Protein AF-A0A957WW66-F1 (afdb_monomer)

Structure (mmCIF, N/CA/C/O backbone):
data_AF-A0A957WW66-F1
#
_entry.id   AF-A0A957WW66-F1
#
loop_
_atom_site.group_PDB
_atom_site.id
_atom_site.type_symbol
_atom_site.label_atom_id
_atom_site.label_alt_id
_atom_site.label_comp_id
_atom_site.label_asym_id
_atom_site.label_entity_id
_atom_site.label_seq_id
_atom_site.pdbx_PDB_ins_code
_atom_site.Cartn_x
_atom_site.Cartn_y
_atom_site.Cartn_z
_atom_site.occupancy
_atom_site.B_iso_or_equiv
_atom_site.auth_seq_id
_atom_site.auth_comp_id
_atom_site.auth_asym_id
_atom_site.auth_atom_id
_atom_site.pdbx_PDB_model_num
ATOM 1 N N . MET A 1 1 ? 18.685 6.733 15.524 1.00 39.75 1 MET A N 1
ATOM 2 C CA . MET A 1 1 ? 17.711 5.691 15.141 1.00 39.75 1 MET A CA 1
ATOM 3 C C . MET A 1 1 ? 16.674 6.382 14.293 1.00 39.75 1 MET A C 1
ATOM 5 O O . MET A 1 1 ? 16.037 7.293 14.805 1.00 39.75 1 MET A O 1
ATOM 9 N N . THR A 1 2 ? 16.596 6.063 13.007 1.00 45.41 2 THR A N 1
ATOM 10 C CA . THR A 1 2 ? 15.559 6.612 12.133 1.00 45.41 2 THR A CA 1
ATOM 11 C C . THR A 1 2 ? 14.197 6.040 12.548 1.00 45.41 2 THR A C 1
ATOM 13 O O . THR A 1 2 ? 14.100 4.923 13.061 1.00 45.41 2 THR A O 1
ATOM 16 N N . ASP A 1 3 ? 13.146 6.845 12.403 1.00 55.03 3 ASP A N 1
ATOM 17 C CA . ASP A 1 3 ? 11.750 6.541 12.763 1.00 55.03 3 ASP A CA 1
ATOM 18 C C . ASP A 1 3 ? 11.080 5.494 11.839 1.00 5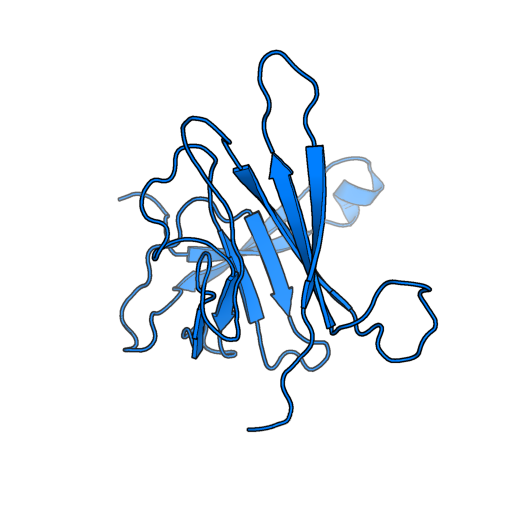5.03 3 ASP A C 1
ATOM 20 O O . ASP A 1 3 ? 9.858 5.338 11.835 1.00 55.03 3 ASP A O 1
ATOM 24 N N . GLU A 1 4 ? 11.871 4.779 11.041 1.00 63.22 4 GLU A N 1
ATOM 25 C CA . GLU A 1 4 ? 11.427 3.845 10.006 1.00 63.22 4 GLU A CA 1
ATOM 26 C C . GLU A 1 4 ? 10.723 2.619 10.616 1.00 63.22 4 GLU A C 1
ATOM 28 O O . GLU A 1 4 ? 11.082 2.150 11.694 1.00 63.22 4 GLU A O 1
ATOM 3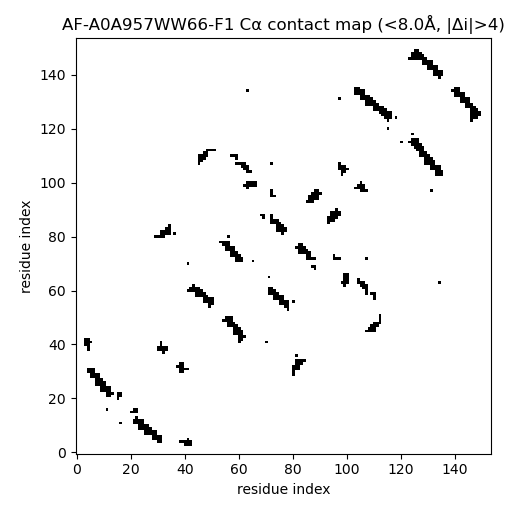3 N N . GLY A 1 5 ? 9.664 2.107 9.980 1.00 66.25 5 GLY A N 1
ATOM 34 C CA . GLY A 1 5 ? 8.907 0.947 10.492 1.00 66.25 5 GLY A CA 1
ATOM 35 C C . GLY A 1 5 ? 7.819 1.261 11.534 1.00 66.25 5 GLY A C 1
ATOM 36 O O . GLY A 1 5 ? 7.315 0.354 12.20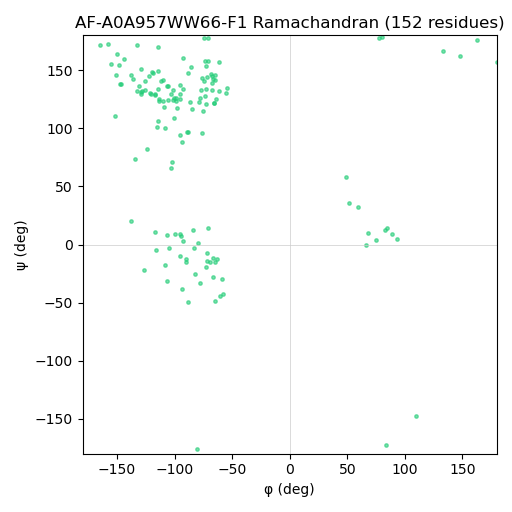7 1.00 66.25 5 GLY A O 1
ATOM 37 N N . ARG A 1 6 ? 7.429 2.535 11.686 1.00 84.62 6 ARG A N 1
ATOM 38 C CA . ARG A 1 6 ? 6.243 2.934 12.462 1.00 84.62 6 ARG A CA 1
ATOM 39 C C . ARG A 1 6 ? 5.154 3.527 11.577 1.00 84.62 6 ARG A C 1
ATOM 41 O O . ARG A 1 6 ? 5.361 4.563 10.953 1.00 84.62 6 ARG A O 1
ATOM 48 N N . LEU A 1 7 ? 3.959 2.942 11.624 1.00 87.88 7 LEU A N 1
ATOM 49 C CA . LEU A 1 7 ? 2.758 3.568 11.078 1.00 87.88 7 LEU A CA 1
ATOM 50 C C . LEU A 1 7 ? 2.255 4.618 12.070 1.00 87.88 7 LEU A C 1
ATOM 52 O O . LEU A 1 7 ? 1.972 4.301 13.226 1.00 87.88 7 LEU A O 1
ATOM 56 N N . ARG A 1 8 ? 2.139 5.870 11.634 1.00 90.44 8 ARG A N 1
ATOM 57 C CA . ARG A 1 8 ? 1.650 6.974 12.467 1.00 90.44 8 ARG A CA 1
ATOM 58 C C . ARG A 1 8 ? 0.199 7.273 12.130 1.00 90.44 8 ARG A C 1
ATOM 60 O O . ARG A 1 8 ? -0.128 7.556 10.983 1.00 90.44 8 ARG A O 1
ATOM 67 N N . ALA A 1 9 ? -0.659 7.228 13.141 1.00 90.50 9 ALA A N 1
ATOM 68 C CA . ALA A 1 9 ? -2.054 7.608 13.005 1.00 90.50 9 ALA A CA 1
ATOM 69 C C . ALA A 1 9 ? -2.220 9.062 13.438 1.00 90.50 9 ALA A C 1
ATOM 71 O O . ALA A 1 9 ? -1.852 9.436 14.556 1.00 90.50 9 ALA A O 1
ATOM 72 N N . TYR A 1 10 ? -2.795 9.870 12.557 1.00 93.19 10 TYR A N 1
ATOM 73 C CA . TYR A 1 10 ? -3.050 11.282 12.793 1.00 93.19 10 TYR A CA 1
ATOM 74 C C . TYR A 1 10 ? -4.549 11.554 12.836 1.00 93.19 10 TYR A C 1
ATOM 76 O O . TYR A 1 10 ? -5.335 10.891 12.162 1.00 93.19 10 TYR A O 1
ATOM 84 N N . ARG A 1 11 ? -4.945 12.559 13.614 1.00 96.12 11 ARG A N 1
ATOM 85 C CA . ARG A 1 11 ? -6.298 13.111 13.603 1.00 96.12 11 ARG A CA 1
ATOM 86 C C . ARG A 1 11 ? -6.265 14.461 12.888 1.00 96.12 11 ARG A C 1
ATOM 88 O O . ARG A 1 11 ? -5.486 15.318 13.322 1.00 96.12 11 ARG A O 1
ATOM 95 N N . PRO A 1 12 ? -7.076 14.661 11.836 1.00 96.31 12 PRO A N 1
ATOM 96 C CA . PRO A 1 12 ? -7.203 15.963 11.198 1.00 96.31 12 PRO A CA 1
ATOM 97 C C . PRO A 1 12 ? -7.833 16.975 12.160 1.00 96.31 12 PRO A C 1
ATOM 99 O O . PRO A 1 12 ? -8.752 16.651 12.916 1.00 96.31 12 PRO A O 1
ATOM 102 N N . ASP A 1 13 ? -7.337 18.205 12.116 1.00 96.81 13 ASP A N 1
ATOM 103 C CA . ASP A 1 13 ? -7.956 19.360 12.753 1.00 96.81 13 ASP A CA 1
ATOM 104 C C . ASP A 1 13 ? -8.949 19.984 11.770 1.00 96.81 13 ASP A C 1
ATOM 106 O O . ASP A 1 13 ? -8.581 20.741 10.870 1.00 96.81 13 ASP A O 1
ATOM 110 N N . PHE A 1 14 ? -10.223 19.627 11.926 1.00 95.88 14 PHE A N 1
ATOM 111 C CA . PHE A 1 14 ? -11.273 20.111 11.035 1.00 95.88 14 PHE A CA 1
ATOM 112 C C . PHE A 1 14 ? -11.509 21.618 11.156 1.00 95.88 14 PHE A C 1
ATOM 114 O O . PHE A 1 14 ? -11.895 22.231 10.168 1.00 95.88 14 PHE A O 1
ATOM 121 N N . ILE A 1 15 ? -11.250 22.235 12.316 1.00 96.88 15 ILE A N 1
ATOM 122 C CA . ILE A 1 15 ? -11.416 23.688 12.472 1.00 96.88 15 ILE A CA 1
ATOM 123 C C . ILE A 1 15 ? -10.410 24.403 11.571 1.00 96.88 15 ILE A C 1
ATOM 125 O O . ILE A 1 15 ? -10.804 25.262 10.785 1.00 96.88 15 ILE A O 1
ATOM 129 N N . LYS A 1 16 ? -9.140 23.989 11.626 1.00 96.25 16 LYS A N 1
ATOM 130 C CA . LYS A 1 16 ? -8.096 24.503 10.731 1.00 96.25 16 LYS A CA 1
ATOM 131 C C . LYS A 1 16 ? -8.404 24.222 9.267 1.00 96.25 16 LYS A C 1
ATOM 133 O O . LYS A 1 16 ? -8.310 25.130 8.444 1.00 96.25 16 LYS A O 1
ATOM 138 N N . LEU A 1 17 ? -8.857 23.006 8.951 1.00 94.81 17 LEU A N 1
ATOM 139 C CA . LEU A 1 17 ? -9.198 22.632 7.577 1.00 94.81 17 LEU A CA 1
ATOM 140 C C . LEU A 1 17 ? -10.275 23.554 6.989 1.00 94.81 17 LEU A C 1
ATOM 142 O O . LEU A 1 17 ? -10.138 24.020 5.860 1.00 94.81 17 LEU A O 1
ATOM 146 N N . PHE A 1 18 ? -11.308 23.888 7.768 1.00 95.81 18 PHE A N 1
ATOM 147 C CA . PHE A 1 18 ? -12.354 24.826 7.344 1.00 95.81 18 PHE A CA 1
ATOM 148 C C . PHE A 1 18 ? -11.878 26.280 7.230 1.00 95.81 18 PHE A C 1
ATOM 150 O O . PHE A 1 18 ? -12.547 27.090 6.594 1.00 95.81 18 PHE A O 1
ATOM 157 N N . GLN A 1 19 ? -10.722 26.610 7.802 1.00 97.25 19 GLN A N 1
ATOM 158 C CA . GLN A 1 19 ? -10.055 27.906 7.657 1.00 97.25 19 GLN A CA 1
ATOM 159 C C . GLN A 1 19 ? -9.037 27.921 6.504 1.00 97.25 19 GLN A C 1
ATOM 161 O O . GLN A 1 19 ? -8.385 28.937 6.281 1.00 97.25 19 GLN A O 1
ATOM 166 N N . GLY A 1 20 ? -8.914 26.821 5.751 1.00 96.38 20 GLY A N 1
ATOM 167 C CA . GLY A 1 20 ? -7.942 26.684 4.665 1.00 96.38 20 GLY A CA 1
ATOM 168 C C . GLY A 1 20 ? -6.543 26.278 5.134 1.00 96.38 20 GLY A C 1
ATOM 169 O O . GLY A 1 20 ? -5.595 26.346 4.355 1.00 96.38 20 GLY A O 1
ATOM 170 N N . GLU A 1 21 ? -6.398 25.842 6.385 1.00 96.81 21 GLU A N 1
ATOM 171 C CA . GLU A 1 21 ? -5.138 25.370 6.951 1.00 96.81 21 GLU A CA 1
ATOM 172 C C . GLU A 1 21 ? -5.127 23.846 7.097 1.00 96.81 21 GLU A C 1
ATOM 174 O O . GLU A 1 21 ? -6.069 23.231 7.594 1.00 96.81 21 GLU A O 1
ATOM 179 N N . VAL A 1 22 ? -4.017 23.208 6.734 1.00 94.00 22 VAL A N 1
ATOM 180 C CA . VAL A 1 22 ? -3.829 21.776 6.986 1.00 94.00 22 VAL A CA 1
ATOM 181 C C . VAL A 1 22 ? -3.294 21.584 8.403 1.00 94.00 22 VAL A C 1
ATOM 183 O O . VAL A 1 22 ? -2.190 22.016 8.731 1.00 94.00 22 VAL A O 1
ATOM 186 N N . GLY A 1 23 ? -4.075 20.917 9.252 1.00 95.00 23 GLY A N 1
ATOM 187 C CA . GLY A 1 23 ? -3.700 20.608 10.628 1.00 95.00 23 GLY A CA 1
ATOM 188 C C . GLY A 1 23 ? -3.876 19.131 10.945 1.00 95.00 23 GLY A 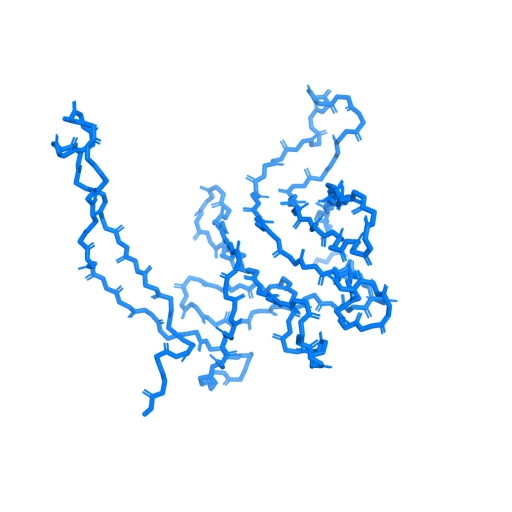C 1
ATOM 189 O O . GLY A 1 23 ? -4.930 18.555 10.687 1.00 95.00 23 GLY A O 1
ATOM 190 N N . PHE A 1 24 ? -2.857 18.527 11.554 1.00 95.75 24 PHE A N 1
ATOM 191 C CA . PHE A 1 24 ? -2.903 17.154 12.045 1.00 95.75 24 PHE A CA 1
ATOM 192 C C . PHE A 1 24 ? -2.272 17.065 13.430 1.00 95.75 24 PHE A C 1
ATOM 194 O O . PHE A 1 24 ? -1.252 17.694 13.706 1.00 95.75 24 PHE A O 1
ATOM 201 N N . SER A 1 25 ? -2.855 16.236 14.289 1.00 95.56 25 SER A N 1
ATOM 202 C CA . SER A 1 25 ? -2.264 15.854 15.573 1.00 95.56 25 SER A CA 1
ATOM 203 C C . SER A 1 25 ? -1.929 14.368 15.557 1.00 95.56 25 SER A C 1
ATOM 205 O O . SER A 1 25 ? -2.739 13.552 15.116 1.00 95.56 25 SER A O 1
ATOM 207 N N . LEU A 1 26 ? -0.724 14.005 16.005 1.00 94.38 26 LEU A N 1
ATOM 208 C CA . LEU A 1 26 ? -0.353 12.601 16.167 1.00 94.38 26 LEU A CA 1
ATOM 209 C C . LEU A 1 26 ? -1.230 11.991 17.266 1.00 94.38 26 LEU A C 1
ATOM 211 O O . LEU A 1 26 ? -1.220 12.460 18.401 1.00 94.38 26 LEU A O 1
ATOM 215 N N . VAL A 1 27 ? -1.975 10.943 16.927 1.00 96.19 27 VAL A N 1
ATOM 216 C CA . VAL A 1 27 ? -2.806 10.194 17.877 1.00 96.19 27 VAL A CA 1
ATOM 217 C C . VAL A 1 27 ? -1.985 9.083 18.510 1.00 96.19 27 VAL A C 1
ATOM 219 O O . VAL A 1 27 ? -1.986 8.920 19.726 1.00 96.19 27 VAL A O 1
ATOM 222 N N . THR A 1 28 ? -1.304 8.295 17.678 1.00 94.56 28 THR A N 1
ATOM 223 C CA . THR A 1 28 ? -0.526 7.135 18.118 1.00 94.56 28 THR A CA 1
ATOM 224 C C . THR A 1 28 ? 0.430 6.663 17.019 1.00 94.56 28 THR A C 1
ATOM 226 O O . THR A 1 28 ? 0.377 7.129 15.878 1.00 94.56 28 THR A O 1
ATOM 229 N N . SER A 1 29 ? 1.306 5.721 17.363 1.00 92.75 29 SER A N 1
ATOM 230 C CA . SER A 1 29 ? 2.179 5.022 16.423 1.00 92.75 29 SER A CA 1
ATOM 231 C C . SER A 1 29 ? 2.116 3.515 16.644 1.00 92.75 29 SER A C 1
ATOM 233 O O . SER A 1 29 ? 2.222 3.060 17.785 1.00 92.75 29 SER A O 1
ATOM 235 N N . TYR A 1 30 ? 2.042 2.752 15.561 1.00 92.44 30 TYR A N 1
ATOM 236 C CA . TYR A 1 30 ? 2.055 1.294 15.561 1.00 92.44 30 TYR A CA 1
ATOM 237 C C . TYR A 1 30 ?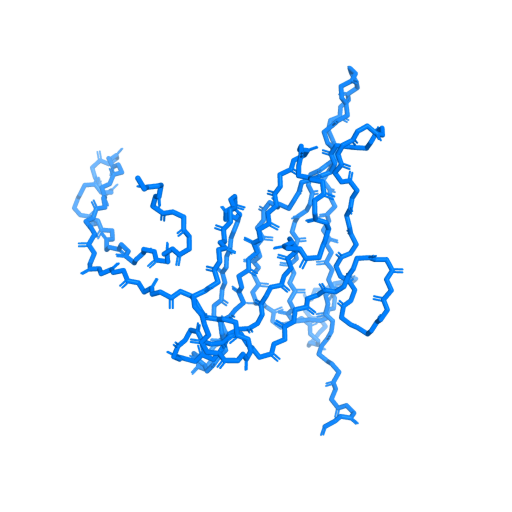 3.367 0.780 14.979 1.00 92.44 30 TYR A C 1
ATOM 239 O O . TYR A 1 30 ? 3.896 1.353 14.030 1.00 92.44 30 TYR A O 1
ATOM 247 N N . VAL A 1 31 ? 3.900 -0.297 15.552 1.00 93.88 31 VAL A N 1
ATOM 248 C CA . VAL A 1 31 ? 5.064 -0.996 14.993 1.00 93.88 31 VAL A CA 1
ATOM 249 C C . VAL A 1 31 ? 4.557 -2.016 13.986 1.00 93.88 31 VAL A C 1
ATOM 251 O O . VAL A 1 31 ? 3.769 -2.887 14.361 1.00 93.88 31 VAL A O 1
ATOM 254 N N . LEU A 1 32 ? 5.023 -1.918 12.742 1.00 94.31 32 LEU A N 1
ATOM 255 C CA . LEU A 1 32 ? 4.760 -2.941 11.735 1.00 94.31 32 LEU A CA 1
ATOM 256 C C . LEU A 1 32 ? 5.616 -4.171 12.033 1.00 94.31 32 LEU A C 1
ATOM 258 O O . LEU A 1 32 ? 6.774 -4.050 12.445 1.00 94.31 32 LEU A O 1
ATOM 262 N N . LYS A 1 33 ? 5.040 -5.359 11.850 1.00 95.38 33 LYS A N 1
ATOM 263 C CA . LYS A 1 33 ? 5.719 -6.627 12.119 1.00 95.38 33 LYS A CA 1
ATOM 264 C C . LYS A 1 33 ? 5.758 -7.513 10.886 1.00 95.38 33 LYS A C 1
ATOM 266 O O . LYS A 1 33 ? 4.802 -7.548 10.116 1.00 95.38 33 LYS A O 1
ATOM 271 N N . ASP A 1 34 ? 6.839 -8.266 10.731 1.00 94.44 34 ASP A N 1
ATOM 272 C CA . ASP A 1 34 ? 6.953 -9.299 9.707 1.00 94.44 34 ASP A CA 1
ATOM 273 C C . ASP A 1 34 ? 6.050 -10.509 10.030 1.00 94.44 34 ASP A C 1
ATOM 275 O O . ASP A 1 34 ? 5.399 -10.582 11.080 1.00 94.44 34 ASP A O 1
ATOM 279 N N . ILE A 1 35 ? 6.039 -11.505 9.141 1.00 94.62 35 ILE A N 1
ATOM 280 C CA . ILE A 1 35 ? 5.237 -12.725 9.321 1.00 94.62 35 ILE A CA 1
ATOM 281 C C . ILE A 1 35 ? 5.677 -13.570 10.523 1.00 94.62 35 ILE A C 1
ATOM 283 O O . ILE A 1 35 ? 4.932 -14.447 10.953 1.00 94.62 35 ILE A O 1
ATOM 287 N N . ARG A 1 36 ? 6.863 -13.326 11.094 1.00 95.75 36 ARG A N 1
ATOM 288 C CA . ARG A 1 36 ? 7.393 -13.995 12.294 1.00 95.75 36 ARG A CA 1
ATOM 289 C C . ARG A 1 36 ? 7.114 -13.195 13.572 1.00 95.75 36 ARG A C 1
ATOM 291 O O . ARG A 1 36 ? 7.232 -13.747 14.661 1.00 95.75 36 ARG A O 1
ATOM 298 N N . GLY A 1 37 ? 6.647 -11.953 13.451 1.00 95.00 37 GLY A N 1
ATOM 299 C CA . GLY A 1 37 ? 6.356 -11.046 14.558 1.00 95.00 37 GLY A CA 1
ATOM 300 C C . GLY A 1 37 ? 7.515 -10.120 14.938 1.00 95.00 37 GLY A C 1
ATOM 301 O O . GLY A 1 37 ? 7.375 -9.371 15.906 1.00 95.00 37 GLY A O 1
ATOM 302 N N . ASN A 1 38 ? 8.629 -10.143 14.202 1.00 94.88 38 ASN A N 1
ATOM 303 C CA . ASN A 1 38 ? 9.724 -9.193 14.399 1.00 94.88 38 ASN A CA 1
ATOM 304 C C . ASN A 1 38 ? 9.321 -7.824 13.858 1.00 94.88 38 ASN A C 1
ATOM 306 O O . ASN A 1 38 ? 8.464 -7.742 12.983 1.00 94.88 38 ASN A O 1
ATOM 310 N N . ARG A 1 39 ? 9.963 -6.752 14.331 1.00 93.12 39 ARG A N 1
ATOM 311 C CA . ARG A 1 39 ? 9.809 -5.428 13.715 1.00 93.12 39 ARG A CA 1
ATOM 312 C C . ARG A 1 39 ? 10.163 -5.518 12.229 1.00 93.12 39 ARG A C 1
ATOM 314 O O . ARG A 1 39 ? 11.211 -6.053 11.883 1.00 93.12 39 ARG A O 1
ATOM 321 N N . LEU A 1 40 ? 9.281 -4.983 11.397 1.00 92.19 40 LEU A N 1
ATOM 322 C CA . LEU A 1 40 ? 9.495 -4.814 9.970 1.00 92.19 40 LEU A CA 1
ATOM 323 C C . LEU A 1 40 ? 9.935 -3.373 9.718 1.00 92.19 40 LEU A C 1
ATOM 325 O O . LEU A 1 40 ? 9.223 -2.434 10.085 1.00 92.19 40 LEU A O 1
ATOM 329 N N . ASP A 1 41 ? 11.091 -3.208 9.088 1.00 90.19 41 ASP A N 1
ATOM 330 C CA . ASP A 1 41 ? 11.476 -1.915 8.540 1.00 90.19 41 ASP A CA 1
ATOM 331 C C . ASP A 1 41 ? 10.634 -1.640 7.293 1.00 90.19 41 ASP A C 1
ATOM 333 O O . ASP A 1 41 ? 10.408 -2.519 6.462 1.00 90.19 41 ASP A O 1
ATOM 337 N N . PHE A 1 42 ? 10.102 -0.424 7.215 1.00 90.75 42 PHE A N 1
ATOM 338 C CA . PHE A 1 42 ? 9.134 -0.027 6.195 1.00 90.75 42 PHE A CA 1
ATOM 339 C C . PHE A 1 42 ? 9.536 1.339 5.629 1.00 90.75 42 PHE A C 1
ATOM 341 O O . PHE A 1 42 ? 8.967 2.364 6.027 1.00 90.75 42 PHE A O 1
ATOM 348 N N . PRO A 1 43 ? 10.601 1.380 4.811 1.00 89.31 43 PRO A N 1
ATOM 349 C CA . PRO A 1 43 ? 11.107 2.617 4.227 1.00 89.31 43 PRO A CA 1
ATOM 350 C C . PRO A 1 43 ? 10.155 3.112 3.141 1.00 89.31 43 PRO A C 1
ATOM 352 O O . PRO A 1 43 ? 9.462 2.301 2.541 1.00 89.31 43 PRO A O 1
ATOM 355 N N . HIS A 1 44 ? 10.134 4.422 2.890 1.00 91.19 44 HIS A N 1
ATOM 356 C CA . HIS A 1 44 ? 9.369 5.054 1.803 1.00 91.19 44 HIS A CA 1
ATOM 357 C C . HIS A 1 44 ? 7.889 4.613 1.721 1.00 91.19 44 HIS A C 1
ATOM 359 O O . HIS A 1 44 ? 7.470 4.062 0.705 1.00 91.19 44 HIS A O 1
ATOM 365 N N . PRO A 1 45 ? 7.078 4.796 2.783 1.00 92.50 45 PRO A N 1
ATOM 366 C CA . PRO A 1 45 ? 5.645 4.516 2.721 1.00 92.50 45 PRO A CA 1
ATOM 367 C C . PRO A 1 45 ? 4.951 5.455 1.726 1.00 92.50 45 PRO A C 1
ATOM 369 O O . PRO A 1 45 ? 5.035 6.671 1.877 1.00 92.50 45 PRO A O 1
ATOM 372 N N . GLN A 1 46 ? 4.229 4.881 0.763 1.00 92.44 46 GLN A N 1
ATOM 373 C CA . GLN A 1 46 ? 3.583 5.606 -0.346 1.00 92.44 46 GLN A CA 1
ATOM 374 C C . GLN A 1 46 ? 2.055 5.513 -0.317 1.00 92.44 46 GLN A C 1
ATOM 376 O O . GLN A 1 46 ? 1.352 6.142 -1.099 1.00 92.44 46 GLN A O 1
ATOM 381 N N . GLY A 1 47 ? 1.499 4.734 0.609 1.00 91.69 47 GLY A N 1
ATOM 382 C CA . GLY A 1 47 ? 0.059 4.678 0.803 1.00 91.69 47 GLY A CA 1
ATOM 383 C C . GLY A 1 47 ? -0.390 3.465 1.591 1.00 91.69 47 GLY A C 1
ATOM 384 O O . GLY A 1 47 ? 0.394 2.589 1.955 1.00 91.69 47 GLY A O 1
ATOM 385 N N . GLY A 1 48 ? -1.686 3.415 1.855 1.00 93.75 48 GLY A N 1
ATOM 386 C CA . GLY A 1 48 ? -2.318 2.274 2.486 1.00 93.75 48 GLY A CA 1
ATOM 387 C C . GLY A 1 48 ? -3.808 2.494 2.672 1.00 93.75 48 GLY A C 1
ATOM 388 O O . GLY A 1 48 ? -4.288 3.625 2.723 1.00 93.75 48 GLY A O 1
ATOM 389 N N . CYS A 1 49 ? -4.541 1.398 2.780 1.00 95.81 49 CYS A N 1
ATOM 390 C CA . CYS A 1 49 ? -5.986 1.401 2.924 1.00 95.81 49 CYS A CA 1
ATOM 391 C C . CYS A 1 49 ? -6.441 0.173 3.711 1.00 95.81 49 CYS A C 1
ATOM 393 O O . CYS A 1 49 ? -5.868 -0.911 3.591 1.00 95.81 49 CYS A O 1
ATOM 395 N N . PHE A 1 50 ? -7.499 0.338 4.496 1.00 95.88 50 PHE A N 1
ATOM 396 C CA . PHE A 1 50 ? -8.193 -0.791 5.105 1.00 95.88 50 PHE A CA 1
ATOM 397 C C . PHE A 1 50 ? -9.242 -1.351 4.144 1.00 95.88 50 PHE A C 1
ATOM 399 O O . PHE A 1 50 ? -9.804 -0.615 3.330 1.00 95.88 50 PHE A O 1
ATOM 406 N N . THR A 1 51 ? -9.547 -2.640 4.274 1.00 95.62 51 THR A N 1
ATOM 407 C CA . THR A 1 51 ? -10.798 -3.197 3.749 1.00 95.62 51 THR A CA 1
ATOM 408 C C . THR A 1 51 ? -12.008 -2.528 4.416 1.00 95.62 51 THR A C 1
ATOM 410 O O . THR A 1 51 ? -11.883 -2.013 5.531 1.00 95.62 51 THR A O 1
ATOM 413 N N . PRO A 1 52 ? -13.202 -2.535 3.790 1.00 94.94 52 PRO A N 1
ATOM 414 C CA . PRO A 1 52 ? -14.390 -1.878 4.346 1.00 94.94 52 PRO A CA 1
ATOM 415 C C . PRO A 1 52 ? -14.808 -2.385 5.734 1.00 94.94 52 PRO A C 1
ATOM 417 O O . PRO A 1 52 ? -15.366 -1.629 6.523 1.00 94.94 52 PRO A O 1
ATOM 420 N N . ASP A 1 53 ? -14.525 -3.651 6.043 1.00 95.25 53 ASP A N 1
ATOM 421 C CA . ASP A 1 53 ? -14.775 -4.280 7.347 1.00 95.25 53 ASP A CA 1
ATOM 422 C C . ASP A 1 53 ? -13.664 -4.021 8.389 1.00 95.25 53 ASP A C 1
ATOM 424 O O . ASP A 1 53 ? -13.760 -4.465 9.537 1.00 95.25 53 ASP A O 1
ATOM 428 N N . GLY A 1 54 ? -12.597 -3.321 7.991 1.00 95.44 54 GLY A N 1
ATOM 429 C CA . GLY A 1 54 ? -11.453 -2.981 8.829 1.00 95.44 54 GLY A CA 1
ATOM 430 C C . GLY A 1 54 ? -10.580 -4.165 9.248 1.00 95.44 54 GLY A C 1
ATOM 431 O O . GLY A 1 54 ? -9.722 -3.981 10.108 1.00 95.44 54 GLY A O 1
ATOM 432 N N . GLN A 1 55 ? -10.781 -5.365 8.692 1.00 95.75 55 GLN A N 1
ATOM 433 C CA . GLN A 1 55 ? -10.062 -6.571 9.127 1.00 95.75 55 GLN A CA 1
ATOM 434 C C . GLN A 1 55 ? -8.669 -6.706 8.509 1.00 95.75 55 GLN A C 1
ATOM 436 O O . GLN A 1 55 ? -7.794 -7.349 9.092 1.00 95.75 55 GLN A O 1
ATOM 441 N N . VAL A 1 56 ? -8.454 -6.100 7.342 1.00 95.94 56 VAL A N 1
ATOM 442 C CA . VAL A 1 56 ? -7.189 -6.167 6.614 1.00 95.94 56 VAL A CA 1
ATOM 443 C C . VAL A 1 56 ? -6.701 -4.760 6.314 1.00 95.94 56 VAL A C 1
ATOM 445 O O . VAL A 1 56 ? -7.455 -3.916 5.831 1.00 95.94 56 VAL A O 1
ATOM 448 N N . PHE A 1 57 ? -5.421 -4.518 6.579 1.00 96.19 57 PHE A N 1
ATOM 449 C CA . PHE A 1 57 ? -4.735 -3.293 6.199 1.00 96.19 57 PHE A CA 1
ATOM 450 C C . PHE A 1 57 ? -3.744 -3.589 5.080 1.00 96.19 57 PHE A C 1
ATOM 452 O O . PHE A 1 57 ? -2.800 -4.354 5.267 1.00 96.19 57 PHE A O 1
ATOM 459 N N . PHE A 1 58 ? -3.936 -2.969 3.923 1.00 96.88 58 PHE A N 1
ATOM 460 C CA . PHE A 1 58 ? -2.932 -2.961 2.874 1.00 96.88 58 PHE A CA 1
ATOM 461 C C . PHE A 1 58 ? -2.059 -1.719 3.023 1.00 96.88 58 PHE A C 1
ATOM 463 O O . PHE A 1 58 ? -2.583 -0.617 3.176 1.00 96.88 58 PHE A O 1
ATOM 470 N N . ALA A 1 59 ? -0.744 -1.877 2.938 1.00 95.56 59 ALA A N 1
ATOM 471 C CA . ALA A 1 59 ? 0.194 -0.762 2.888 1.00 95.56 59 ALA A CA 1
ATOM 472 C C . ALA A 1 59 ? 1.148 -0.934 1.715 1.00 95.56 59 ALA A C 1
ATOM 474 O O . ALA A 1 59 ? 1.459 -2.054 1.319 1.00 95.56 59 ALA A O 1
ATOM 475 N N . MET A 1 60 ? 1.632 0.177 1.185 1.00 95.06 60 MET A N 1
ATOM 476 C CA . MET A 1 60 ? 2.533 0.207 0.048 1.00 95.06 60 MET A CA 1
ATOM 477 C C . MET A 1 60 ? 3.783 0.995 0.387 1.00 95.06 60 MET A C 1
ATOM 479 O O . MET A 1 60 ? 3.709 2.043 1.038 1.00 95.06 60 MET A O 1
ATOM 483 N N . ASN A 1 61 ? 4.918 0.504 -0.091 1.00 94.31 61 ASN A N 1
ATOM 484 C CA . ASN A 1 61 ? 6.171 1.224 -0.014 1.00 94.31 61 ASN A CA 1
ATOM 485 C C . ASN A 1 61 ? 7.069 1.019 -1.232 1.00 94.31 61 ASN A C 1
ATOM 487 O O . ASN A 1 61 ? 6.939 0.030 -1.953 1.00 94.31 61 ASN A O 1
ATOM 491 N N . GLY A 1 62 ? 7.996 1.953 -1.413 1.00 92.62 62 GLY A N 1
ATOM 492 C CA . GLY A 1 62 ? 9.032 1.920 -2.436 1.00 92.62 62 GLY A CA 1
ATOM 493 C C . GLY A 1 62 ? 9.399 3.319 -2.927 1.00 92.62 62 GLY A C 1
ATOM 494 O O . GLY A 1 62 ? 8.659 4.284 -2.729 1.00 92.62 62 GLY A O 1
ATOM 495 N N . TYR A 1 63 ? 10.557 3.410 -3.568 1.00 92.25 63 TYR A N 1
ATOM 496 C CA . TYR A 1 63 ? 11.130 4.632 -4.125 1.00 92.25 63 TYR A CA 1
ATOM 497 C C . TYR A 1 63 ? 11.962 4.297 -5.369 1.00 92.25 63 TYR A C 1
ATOM 499 O O . TYR A 1 63 ? 12.519 3.201 -5.460 1.00 92.25 63 TYR A O 1
ATOM 507 N N . TYR A 1 64 ? 12.134 5.237 -6.299 1.00 89.12 64 TYR A N 1
ATOM 508 C CA . TYR A 1 64 ? 12.811 5.014 -7.584 1.00 89.12 64 TYR A CA 1
ATOM 509 C C . TYR A 1 64 ? 14.288 4.642 -7.433 1.00 89.12 64 TYR A C 1
ATOM 511 O O . TYR A 1 64 ? 14.932 4.243 -8.400 1.00 89.12 64 TYR A O 1
ATOM 519 N N . LYS A 1 65 ? 14.862 4.802 -6.236 1.00 88.81 65 LYS A N 1
ATOM 520 C CA . LYS A 1 65 ? 16.240 4.409 -5.901 1.00 88.81 65 LYS A CA 1
ATOM 521 C C . LYS A 1 65 ? 16.331 3.151 -5.045 1.00 88.81 65 LYS A C 1
ATOM 523 O O . LYS A 1 65 ? 17.449 2.725 -4.749 1.00 88.81 65 LYS A O 1
ATOM 528 N N . ASP A 1 66 ? 15.208 2.570 -4.634 1.00 85.00 66 ASP A N 1
ATOM 529 C CA . ASP A 1 66 ? 15.229 1.352 -3.835 1.00 85.00 66 ASP A CA 1
ATOM 530 C C . ASP A 1 66 ? 15.764 0.192 -4.676 1.00 85.00 66 ASP A C 1
ATOM 532 O O . ASP A 1 66 ? 15.395 -0.001 -5.829 1.00 85.00 66 ASP A O 1
ATOM 536 N N . THR A 1 67 ? 16.691 -0.574 -4.109 1.00 78.00 67 THR A N 1
ATOM 537 C CA . THR A 1 67 ? 17.334 -1.701 -4.809 1.00 78.00 67 THR A CA 1
ATOM 538 C C . THR A 1 67 ? 16.878 -3.054 -4.278 1.00 78.00 67 THR A C 1
ATOM 540 O O . THR A 1 67 ? 17.014 -4.059 -4.974 1.00 78.00 67 THR A O 1
ATOM 543 N N . ASP A 1 68 ? 16.286 -3.081 -3.082 1.00 82.81 68 ASP A N 1
ATOM 544 C CA . ASP A 1 68 ? 15.686 -4.275 -2.498 1.00 82.81 68 ASP A CA 1
ATOM 545 C C . ASP A 1 68 ? 14.215 -4.385 -2.918 1.00 82.81 68 ASP A C 1
ATOM 547 O O . ASP A 1 68 ? 13.312 -3.767 -2.346 1.00 82.81 68 ASP A O 1
ATOM 551 N N . ARG A 1 69 ? 13.992 -5.189 -3.958 1.00 71.38 69 ARG A N 1
ATOM 552 C CA . ARG A 1 69 ? 12.662 -5.450 -4.517 1.00 71.38 69 ARG A CA 1
ATOM 553 C C . ARG A 1 69 ? 11.804 -6.344 -3.619 1.00 71.38 69 ARG A C 1
ATOM 555 O O . ARG A 1 69 ? 10.587 -6.298 -3.754 1.00 71.38 69 ARG A O 1
ATOM 562 N N . ASP A 1 70 ? 12.411 -7.092 -2.698 1.00 75.81 70 ASP A N 1
ATOM 563 C CA . ASP A 1 70 ? 11.710 -7.978 -1.761 1.00 75.81 70 ASP A CA 1
ATOM 564 C C . ASP A 1 70 ? 11.335 -7.254 -0.451 1.00 75.81 70 ASP A C 1
ATOM 566 O O . ASP A 1 70 ? 10.523 -7.747 0.336 1.00 75.81 70 ASP A O 1
ATOM 570 N N . ALA A 1 71 ? 11.879 -6.058 -0.207 1.00 85.38 71 ALA A N 1
ATOM 571 C CA . ALA A 1 71 ? 11.476 -5.184 0.899 1.00 85.38 71 ALA A CA 1
ATOM 572 C C . ALA A 1 71 ? 10.339 -4.206 0.536 1.00 85.38 71 ALA A C 1
ATOM 574 O O . ALA A 1 71 ? 9.711 -3.626 1.430 1.00 85.38 71 ALA A O 1
ATOM 575 N N . CYS A 1 72 ? 10.064 -4.021 -0.757 1.00 91.88 72 CYS A N 1
ATOM 576 C CA . CYS A 1 72 ? 9.146 -3.008 -1.284 1.00 91.88 72 CYS A CA 1
ATOM 577 C C . CYS A 1 72 ? 7.903 -3.620 -1.952 1.00 91.88 72 CYS A C 1
ATOM 579 O O . CYS A 1 72 ? 7.834 -4.825 -2.173 1.00 91.88 72 CYS A O 1
ATOM 581 N N . GLY A 1 73 ? 6.904 -2.801 -2.282 1.00 94.69 73 GLY A N 1
ATOM 582 C CA . GLY A 1 73 ? 5.661 -3.225 -2.933 1.00 94.69 73 GLY A CA 1
ATOM 583 C C . GLY A 1 73 ? 4.450 -3.140 -2.005 1.00 94.69 73 GLY A C 1
ATOM 584 O O . GLY A 1 73 ? 4.368 -2.251 -1.158 1.00 94.69 73 GLY A O 1
ATOM 585 N N . ILE A 1 74 ? 3.483 -4.045 -2.175 1.00 96.25 74 ILE A N 1
ATOM 586 C CA . ILE A 1 74 ? 2.238 -4.081 -1.400 1.00 96.25 74 ILE A CA 1
ATOM 587 C C . ILE A 1 74 ? 2.325 -5.139 -0.300 1.00 96.25 74 ILE A C 1
ATOM 589 O O . ILE A 1 74 ? 2.543 -6.322 -0.542 1.00 96.25 74 ILE A O 1
ATOM 593 N N . HIS A 1 75 ? 2.075 -4.723 0.931 1.00 95.38 75 HIS A N 1
ATOM 594 C CA . HIS A 1 75 ? 2.071 -5.561 2.122 1.00 95.38 75 HIS A CA 1
ATOM 595 C C . HIS A 1 75 ? 0.651 -5.672 2.661 1.00 95.38 75 HIS A C 1
ATOM 597 O O . HIS A 1 75 ? -0.093 -4.693 2.689 1.00 95.38 75 HIS A O 1
ATOM 603 N N . VAL A 1 76 ? 0.287 -6.865 3.119 1.00 96.25 76 VAL A N 1
ATOM 604 C CA . VAL A 1 76 ? -1.014 -7.162 3.721 1.00 96.25 76 VAL A CA 1
ATOM 605 C C . VAL A 1 76 ? -0.800 -7.406 5.203 1.00 96.25 76 VAL A C 1
ATOM 607 O O . VAL A 1 76 ? -0.023 -8.287 5.567 1.00 96.25 76 VAL A O 1
ATOM 610 N N . PHE A 1 77 ? -1.488 -6.662 6.056 1.00 96.62 77 PHE A N 1
ATOM 611 C CA . PHE A 1 77 ? -1.399 -6.760 7.508 1.00 96.62 77 PHE A CA 1
ATOM 612 C C . PHE A 1 77 ? -2.746 -7.124 8.126 1.00 96.62 77 PHE A C 1
ATOM 614 O O . PHE A 1 77 ? -3.802 -6.730 7.626 1.00 96.62 77 PHE A O 1
ATOM 621 N N . ASP A 1 78 ? -2.695 -7.853 9.239 1.00 96.75 78 ASP A N 1
ATOM 622 C CA . ASP A 1 78 ? -3.837 -8.008 10.137 1.00 96.75 78 ASP A CA 1
ATOM 623 C C . ASP A 1 78 ? -4.078 -6.731 10.972 1.00 96.75 78 ASP A C 1
ATOM 625 O O . ASP A 1 78 ? -3.317 -5.758 10.923 1.00 96.75 78 ASP A O 1
ATOM 629 N N . THR A 1 79 ? -5.122 -6.742 11.801 1.00 93.69 79 THR A N 1
ATOM 630 C CA . THR A 1 79 ? -5.463 -5.631 12.710 1.00 93.69 79 THR A CA 1
ATOM 631 C C . THR A 1 79 ? -4.445 -5.398 13.833 1.00 93.69 79 THR A C 1
ATOM 633 O O . THR A 1 79 ? -4.483 -4.359 14.493 1.00 93.69 79 THR A O 1
ATOM 636 N N . ASN A 1 80 ? -3.500 -6.321 14.038 1.00 94.75 80 ASN A N 1
ATOM 637 C CA . ASN A 1 80 ? -2.376 -6.177 14.965 1.00 94.75 80 ASN A CA 1
ATOM 638 C C . ASN A 1 80 ? -1.099 -5.674 14.270 1.00 94.75 80 ASN A C 1
ATOM 640 O O . ASN A 1 80 ? -0.028 -5.660 14.894 1.00 94.75 80 ASN A O 1
ATOM 644 N N . PHE A 1 81 ? -1.207 -5.268 13.001 1.00 95.56 81 PHE A N 1
ATOM 645 C CA . PHE A 1 81 ? -0.111 -4.816 12.149 1.00 95.56 81 PHE A CA 1
ATOM 646 C C . PHE A 1 81 ? 0.990 -5.869 11.946 1.00 95.56 81 PHE A C 1
ATOM 648 O O . PHE A 1 81 ? 2.166 -5.532 11.784 1.00 95.56 81 PHE A O 1
ATOM 655 N N . ARG A 1 82 ? 0.624 -7.158 11.936 1.00 96.62 82 ARG A N 1
ATOM 656 C CA . ARG A 1 82 ? 1.499 -8.265 11.531 1.00 96.62 82 ARG A CA 1
ATOM 657 C C . ARG A 1 82 ? 1.268 -8.604 10.064 1.00 96.62 82 ARG A C 1
ATOM 659 O O . ARG A 1 82 ? 0.132 -8.807 9.642 1.00 96.62 82 ARG A O 1
ATOM 666 N N . ARG A 1 83 ? 2.351 -8.680 9.288 1.00 95.75 83 ARG A N 1
ATOM 667 C CA . ARG A 1 83 ? 2.297 -8.989 7.859 1.00 95.75 83 ARG A CA 1
ATOM 668 C C . ARG A 1 83 ? 1.799 -10.419 7.645 1.00 95.75 83 ARG A C 1
ATOM 670 O O . ARG A 1 83 ? 2.411 -11.368 8.131 1.00 95.75 83 ARG A O 1
ATOM 677 N N . MET A 1 84 ? 0.704 -10.551 6.908 1.00 95.56 84 MET A N 1
ATOM 678 C CA . MET A 1 84 ? 0.093 -11.812 6.488 1.00 95.56 84 MET A CA 1
ATOM 679 C C . MET A 1 84 ? 0.587 -12.241 5.106 1.00 95.56 84 MET A C 1
ATOM 681 O O . MET A 1 84 ? 0.821 -13.422 4.876 1.00 95.56 84 MET A O 1
ATOM 685 N N . ALA A 1 85 ? 0.772 -11.276 4.204 1.00 93.88 85 ALA A N 1
ATOM 686 C CA . ALA A 1 85 ? 1.255 -11.499 2.849 1.00 93.88 85 ALA A CA 1
ATOM 687 C C . ALA A 1 85 ? 2.026 -10.275 2.342 1.00 93.88 85 ALA A C 1
ATOM 689 O O . ALA A 1 85 ? 1.948 -9.183 2.911 1.00 93.88 85 ALA A O 1
ATOM 690 N N . HIS A 1 86 ? 2.783 -10.468 1.272 1.00 94.19 86 HIS A N 1
ATOM 691 C CA . HIS A 1 86 ? 3.569 -9.434 0.615 1.00 94.19 86 HIS A CA 1
ATOM 692 C 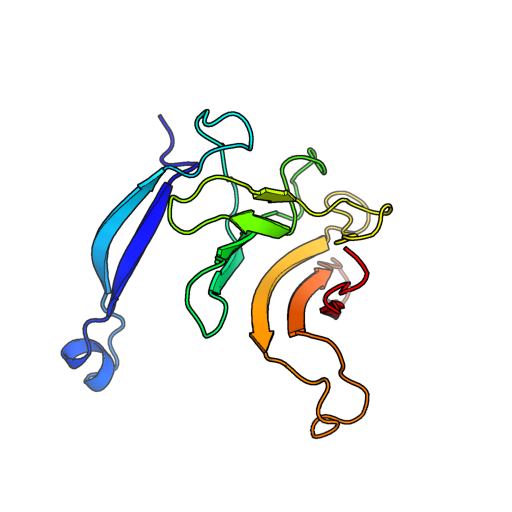C . HIS A 1 86 ? 3.592 -9.735 -0.879 1.00 94.19 86 HIS A C 1
ATOM 694 O O . HIS A 1 86 ? 3.663 -10.902 -1.266 1.00 94.19 86 HIS A O 1
ATOM 700 N N . SER A 1 87 ? 3.445 -8.696 -1.690 1.00 94.38 87 SER A N 1
ATOM 701 C CA . SER A 1 87 ? 3.488 -8.820 -3.134 1.00 94.38 87 SER A CA 1
ATOM 702 C C . SER A 1 87 ? 4.885 -9.191 -3.593 1.00 94.38 87 SER A C 1
ATOM 704 O O . SER A 1 87 ? 5.877 -8.681 -3.079 1.00 94.38 87 SER A O 1
ATOM 706 N N . THR A 1 88 ? 4.947 -9.996 -4.631 1.00 92.38 88 THR A N 1
ATOM 707 C CA . THR A 1 88 ? 6.166 -10.311 -5.362 1.00 92.38 88 THR A CA 1
ATOM 708 C C . THR A 1 88 ? 6.331 -9.356 -6.541 1.00 92.38 88 THR A C 1
ATOM 710 O O . THR A 1 88 ? 5.372 -8.709 -6.961 1.00 92.38 88 THR A O 1
ATOM 713 N N . ASN A 1 89 ? 7.554 -9.246 -7.061 1.00 89.88 89 ASN A N 1
ATOM 714 C CA . ASN A 1 89 ? 7.899 -8.314 -8.132 1.00 89.88 89 ASN A CA 1
ATOM 715 C C . ASN A 1 89 ? 8.313 -9.083 -9.398 1.00 89.88 89 ASN A C 1
ATOM 717 O O . ASN A 1 89 ? 9.422 -9.613 -9.474 1.00 89.88 89 ASN A O 1
ATOM 721 N N . GLY A 1 90 ? 7.394 -9.180 -10.361 1.00 86.06 90 GLY A N 1
ATOM 722 C CA . GLY A 1 90 ? 7.559 -9.870 -11.645 1.00 86.06 90 GLY A CA 1
ATOM 723 C C . GLY A 1 90 ? 7.184 -11.360 -11.646 1.00 86.06 90 GLY A C 1
ATOM 724 O O . GLY A 1 90 ? 7.464 -12.062 -12.616 1.00 86.06 90 GLY A O 1
ATOM 725 N N . TYR A 1 91 ? 6.582 -11.887 -10.574 1.00 87.88 91 TYR A N 1
ATOM 726 C CA . TYR A 1 91 ? 6.209 -13.308 -10.474 1.00 87.88 91 TYR A CA 1
ATOM 727 C C . TYR A 1 91 ? 5.092 -13.553 -9.454 1.00 87.88 91 TYR A C 1
ATOM 729 O O . TYR A 1 91 ? 4.743 -12.651 -8.704 1.00 87.88 91 TYR A O 1
ATOM 737 N N . GLY A 1 92 ? 4.569 -14.784 -9.386 1.00 88.06 92 GLY A N 1
ATOM 738 C CA . GLY A 1 92 ? 3.609 -15.215 -8.360 1.00 88.06 92 GLY A CA 1
ATOM 739 C C . GLY A 1 92 ? 2.170 -14.734 -8.583 1.00 88.06 92 GLY A C 1
ATOM 740 O O . GLY A 1 92 ? 1.873 -14.033 -9.546 1.00 88.06 92 GLY A O 1
ATOM 741 N N . THR A 1 93 ? 1.259 -15.145 -7.696 1.00 86.56 93 THR A N 1
ATOM 742 C CA . THR A 1 93 ? -0.172 -14.791 -7.778 1.00 86.56 93 THR A CA 1
ATOM 743 C C . THR A 1 93 ? -0.457 -13.374 -7.288 1.00 86.56 93 THR A C 1
ATOM 745 O O . THR A 1 93 ? -1.323 -12.702 -7.839 1.00 86.56 93 THR A O 1
ATOM 748 N N . PHE A 1 94 ? 0.296 -12.884 -6.299 1.00 91.31 94 PHE A N 1
ATOM 749 C CA . PHE A 1 94 ? 0.209 -11.502 -5.831 1.00 91.31 94 PHE A CA 1
ATOM 750 C C . PHE A 1 94 ? 1.374 -10.665 -6.378 1.00 91.31 94 PHE A C 1
ATOM 752 O O . PHE A 1 94 ? 2.291 -10.304 -5.647 1.00 91.31 94 PHE A O 1
ATOM 759 N N . ASN A 1 95 ? 1.351 -10.390 -7.683 1.00 92.19 95 ASN A N 1
ATOM 760 C CA . ASN A 1 95 ? 2.451 -9.745 -8.400 1.00 92.19 95 ASN A CA 1
ATOM 761 C C . ASN A 1 95 ? 2.263 -8.221 -8.534 1.00 92.19 95 ASN A C 1
ATOM 763 O O . ASN A 1 95 ? 1.638 -7.765 -9.491 1.00 92.19 95 ASN A O 1
ATOM 767 N N . TYR A 1 96 ? 2.826 -7.435 -7.615 1.00 94.12 96 TYR A N 1
ATOM 768 C CA . TYR A 1 96 ? 3.004 -5.995 -7.821 1.00 94.12 96 TYR A CA 1
ATOM 769 C C . TYR A 1 96 ? 4.400 -5.763 -8.402 1.00 94.12 96 TYR A C 1
ATOM 771 O O . TYR A 1 96 ? 5.382 -5.574 -7.683 1.00 94.12 96 TYR A O 1
ATOM 779 N N . GLU A 1 97 ? 4.491 -5.817 -9.725 1.00 93.50 97 GLU A N 1
ATOM 780 C CA . GLU A 1 97 ? 5.744 -5.574 -10.432 1.00 93.50 97 GLU A CA 1
ATOM 781 C C . GLU A 1 97 ? 6.050 -4.079 -10.494 1.00 93.50 97 GLU A C 1
ATOM 783 O O . GLU A 1 97 ? 5.169 -3.282 -10.819 1.00 93.50 97 GLU A O 1
ATOM 788 N N . PHE A 1 98 ? 7.287 -3.707 -10.183 1.00 92.69 98 PHE A N 1
ATOM 789 C CA . PHE A 1 98 ? 7.822 -2.378 -10.466 1.00 92.69 98 PHE A CA 1
ATOM 790 C C . PHE A 1 98 ? 9.353 -2.429 -10.579 1.00 92.69 98 PHE A C 1
ATOM 792 O O . PHE A 1 98 ? 10.019 -3.313 -10.029 1.00 92.69 98 PHE A O 1
ATOM 799 N N . HIS A 1 99 ? 9.942 -1.490 -11.298 1.00 92.00 99 HIS A N 1
ATOM 800 C CA . HIS A 1 99 ? 11.352 -1.481 -11.656 1.00 92.00 99 HIS A CA 1
ATOM 801 C C . HIS A 1 99 ? 12.020 -0.188 -11.189 1.00 92.00 99 HIS A C 1
ATOM 803 O O . HIS A 1 99 ? 12.221 0.738 -11.976 1.00 92.00 99 HIS A O 1
ATOM 809 N N . PRO A 1 100 ? 12.417 -0.121 -9.908 1.00 90.81 100 PRO A N 1
ATOM 810 C CA . PRO A 1 100 ? 13.194 1.003 -9.428 1.00 90.81 100 PRO A CA 1
ATOM 811 C C . PRO A 1 100 ? 14.612 0.938 -10.006 1.00 90.81 100 PRO A C 1
ATOM 813 O O . PRO A 1 100 ? 15.124 -0.127 -10.383 1.00 90.81 100 PRO A O 1
ATOM 816 N N . GLY A 1 101 ? 15.263 2.093 -10.029 1.00 88.19 101 GLY A N 1
ATOM 817 C CA . GLY A 1 101 ? 16.609 2.284 -10.537 1.00 88.19 101 GLY A CA 1
ATOM 818 C C . GLY A 1 101 ? 16.670 2.400 -12.055 1.00 88.19 101 GLY A C 1
ATOM 819 O O . GLY A 1 101 ? 15.673 2.312 -12.771 1.00 88.19 101 GLY A O 1
ATOM 820 N N . TRP A 1 102 ? 17.887 2.607 -12.554 1.00 83.38 102 TRP A N 1
ATOM 821 C CA . TRP A 1 102 ? 18.113 2.699 -13.992 1.00 83.38 102 TRP A CA 1
ATOM 822 C C . TRP A 1 102 ? 17.706 1.385 -14.682 1.00 83.38 102 TRP A C 1
ATOM 824 O O . TRP A 1 102 ? 18.128 0.311 -14.256 1.00 83.38 102 TRP A O 1
ATOM 834 N N . SER A 1 103 ? 16.937 1.407 -15.768 1.00 84.19 103 SER A N 1
ATOM 835 C CA . SER A 1 103 ? 16.535 2.563 -16.591 1.00 84.19 103 SER A CA 1
ATOM 836 C C . SER A 1 103 ? 15.079 3.015 -16.445 1.00 84.19 103 SER A C 1
ATOM 838 O O . SER A 1 103 ? 14.658 3.821 -17.262 1.00 84.19 103 SER A O 1
ATOM 840 N N . ALA A 1 104 ? 14.312 2.480 -15.495 1.00 87.50 104 ALA A N 1
ATOM 841 C CA . ALA A 1 104 ? 12.866 2.720 -15.434 1.00 87.50 104 ALA A CA 1
ATOM 842 C C . ALA A 1 104 ? 12.457 3.667 -14.299 1.00 87.50 104 ALA A C 1
ATOM 844 O O . ALA A 1 104 ? 11.512 4.418 -14.446 1.00 87.50 104 ALA A O 1
ATOM 845 N N . TYR A 1 105 ? 13.184 3.677 -13.177 1.00 90.56 105 TYR A N 1
ATOM 846 C CA . TYR A 1 105 ? 12.908 4.593 -12.066 1.00 90.56 105 TYR A CA 1
ATOM 847 C C . TYR A 1 105 ? 11.437 4.585 -11.605 1.00 90.56 105 TYR A C 1
ATOM 849 O O . TYR A 1 105 ? 10.898 5.611 -11.197 1.00 90.56 105 TYR A O 1
ATOM 857 N N . GLU A 1 106 ? 10.794 3.416 -11.650 1.00 92.81 106 GLU A N 1
ATOM 858 C CA . GLU A 1 106 ? 9.392 3.288 -11.268 1.00 92.81 106 GLU A CA 1
ATOM 859 C C . GLU A 1 106 ? 9.209 3.410 -9.750 1.00 92.81 106 GLU A C 1
ATOM 861 O O . GLU A 1 106 ? 10.011 2.908 -8.955 1.00 92.81 106 GLU A O 1
ATOM 866 N N . GLU A 1 107 ? 8.101 4.030 -9.357 1.00 92.62 107 GLU A N 1
ATOM 867 C CA . GLU A 1 107 ? 7.737 4.342 -7.983 1.00 92.62 107 GLU A CA 1
ATOM 868 C C . GLU A 1 107 ? 6.294 3.951 -7.679 1.00 92.62 107 GLU A C 1
ATOM 870 O O . GLU A 1 107 ? 5.381 4.305 -8.427 1.00 92.62 107 GLU A O 1
ATOM 875 N N . PRO A 1 108 ? 6.037 3.265 -6.560 1.00 94.44 108 PRO A N 1
ATOM 876 C CA . PRO A 1 108 ? 4.689 3.140 -6.018 1.00 94.44 108 PRO A CA 1
ATOM 877 C C . PRO A 1 108 ? 4.172 4.501 -5.511 1.00 94.44 108 PRO A C 1
ATOM 879 O O . PRO A 1 108 ? 4.918 5.222 -4.863 1.00 94.44 108 PRO A O 1
ATOM 882 N N . GLU A 1 109 ? 2.903 4.841 -5.759 1.00 94.00 109 GLU A N 1
ATOM 883 C CA . GLU A 1 109 ? 2.346 6.196 -5.512 1.00 94.00 109 GLU A CA 1
ATOM 884 C C . GLU A 1 109 ? 0.939 6.187 -4.890 1.00 94.00 109 GLU A C 1
ATOM 886 O O . GLU A 1 109 ? 0.162 7.141 -4.978 1.00 94.00 109 GLU A O 1
ATOM 891 N N . GLY A 1 110 ? 0.561 5.072 -4.272 1.00 94.06 110 GLY A N 1
ATOM 892 C CA . GLY A 1 110 ? -0.670 4.991 -3.501 1.00 94.06 110 GLY A CA 1
ATOM 893 C C . GLY A 1 110 ? -1.509 3.767 -3.800 1.00 94.06 110 GLY A C 1
ATOM 894 O O . GLY A 1 110 ? -1.310 3.028 -4.767 1.00 94.06 110 GLY A O 1
ATOM 895 N N . LEU A 1 111 ? -2.466 3.547 -2.905 1.00 95.56 111 LEU A N 1
ATOM 896 C CA . LEU A 1 111 ? -3.262 2.337 -2.851 1.00 95.56 111 LEU A CA 1
ATOM 897 C C . LEU A 1 111 ? -4.670 2.657 -2.359 1.00 95.56 111 LEU A C 1
ATOM 899 O O . LEU A 1 111 ? -4.842 3.408 -1.398 1.00 95.56 111 LEU A O 1
ATOM 903 N N . THR A 1 112 ? -5.672 2.053 -2.987 1.00 95.69 112 THR A N 1
ATOM 904 C CA . THR A 1 112 ? -7.050 2.095 -2.506 1.00 95.69 112 THR A CA 1
ATOM 905 C C . THR A 1 112 ? -7.716 0.735 -2.634 1.00 95.69 112 THR A C 1
ATOM 907 O O . THR A 1 112 ? -7.465 -0.011 -3.583 1.00 95.69 112 THR A O 1
ATOM 910 N N . TYR A 1 113 ? -8.588 0.432 -1.675 1.00 95.62 113 TYR A N 1
ATOM 911 C CA . TYR A 1 113 ? -9.499 -0.694 -1.760 1.00 95.62 113 TYR A CA 1
ATOM 912 C C . TYR A 1 113 ? -10.858 -0.180 -2.225 1.00 95.62 113 TYR A C 1
ATOM 914 O O . TYR A 1 113 ? -11.511 0.610 -1.540 1.00 95.62 113 TYR A O 1
ATOM 922 N N . TRP A 1 114 ? -11.295 -0.639 -3.389 1.00 92.81 114 TRP A N 1
ATOM 923 C CA . TRP A 1 114 ? -12.579 -0.290 -3.970 1.00 92.81 114 TRP A CA 1
ATOM 924 C C . TRP A 1 114 ? -13.057 -1.442 -4.853 1.00 92.81 114 TRP A C 1
ATOM 926 O O . TRP A 1 114 ? -12.475 -1.709 -5.894 1.00 92.81 114 TRP A O 1
ATOM 936 N N . ASP A 1 115 ? -14.113 -2.145 -4.441 1.00 92.50 115 ASP A N 1
ATOM 937 C CA . ASP A 1 115 ? -14.635 -3.271 -5.220 1.00 92.50 115 ASP A CA 1
ATOM 938 C C . ASP A 1 115 ? -15.369 -2.794 -6.486 1.00 92.50 115 ASP A C 1
ATOM 940 O O . ASP A 1 115 ? -16.337 -2.020 -6.427 1.00 92.50 115 ASP A O 1
ATOM 944 N N . ARG A 1 116 ? -14.878 -3.246 -7.646 1.00 92.44 116 ARG A N 1
ATOM 945 C CA . ARG A 1 116 ? -15.399 -2.928 -8.986 1.00 92.44 116 ARG A CA 1
ATOM 946 C C . ARG A 1 116 ? -15.932 -4.133 -9.745 1.00 92.44 116 ARG A C 1
ATOM 948 O O . ARG A 1 116 ? -16.256 -4.012 -10.925 1.00 92.44 116 ARG A O 1
ATOM 955 N N . ASN A 1 117 ? -16.083 -5.282 -9.095 1.00 88.25 117 ASN A N 1
ATOM 956 C CA . ASN A 1 117 ? -16.576 -6.485 -9.768 1.00 88.25 117 ASN A CA 1
ATOM 957 C C . ASN A 1 117 ? -18.075 -6.429 -10.122 1.00 88.25 117 ASN A C 1
ATOM 959 O O . ASN A 1 117 ? -18.573 -7.280 -10.852 1.00 88.25 117 ASN A O 1
ATOM 963 N N . ASP A 1 118 ? -18.787 -5.395 -9.671 1.00 88.06 118 ASP A N 1
ATOM 964 C CA . ASP A 1 118 ? -20.205 -5.151 -9.959 1.00 88.06 118 ASP A CA 1
ATOM 965 C C . ASP A 1 118 ? -20.500 -4.532 -11.340 1.00 88.06 118 ASP A C 1
ATOM 967 O O . ASP A 1 118 ? -21.653 -4.237 -11.658 1.00 88.06 118 ASP A O 1
ATOM 971 N N . GLY A 1 119 ? -19.471 -4.298 -12.161 1.00 85.56 119 GLY A N 1
ATOM 972 C CA . GLY A 1 119 ? -19.618 -3.793 -13.527 1.00 85.56 119 GLY A CA 1
ATOM 973 C C . GLY A 1 119 ? -19.958 -2.303 -13.639 1.00 85.56 119 GLY A C 1
ATOM 974 O O . GLY A 1 119 ? -20.129 -1.804 -14.750 1.00 85.56 119 GLY A O 1
ATOM 975 N N . ARG A 1 120 ? -20.017 -1.552 -12.528 1.00 89.38 120 ARG A N 1
ATOM 976 C CA . ARG A 1 120 ? -20.286 -0.102 -12.561 1.00 89.38 120 ARG A CA 1
ATOM 977 C C . ARG A 1 120 ? -19.108 0.719 -13.102 1.00 89.38 120 ARG A C 1
ATOM 979 O O . ARG A 1 120 ? -19.292 1.898 -13.391 1.00 89.38 120 ARG A O 1
ATOM 986 N N . SER A 1 121 ? -17.909 0.136 -13.211 1.00 91.44 121 SER A N 1
ATOM 987 C CA . SER A 1 121 ? -16.758 0.746 -13.890 1.00 91.44 121 SER A CA 1
ATOM 988 C C . SER A 1 121 ? -16.397 -0.070 -15.126 1.00 91.44 121 SER A C 1
ATOM 990 O O . SER A 1 121 ? -15.811 -1.143 -14.991 1.00 91.44 121 SER A O 1
ATOM 992 N N . PRO A 1 122 ? -16.706 0.422 -16.335 1.00 89.81 122 PRO A N 1
ATOM 993 C CA . PRO A 1 122 ? -16.247 -0.218 -17.557 1.00 89.81 122 PRO A CA 1
ATOM 994 C C . PRO A 1 122 ? -14.723 -0.384 -17.533 1.00 89.81 122 PRO A C 1
ATOM 996 O O . PRO A 1 122 ? -14.012 0.553 -17.185 1.00 89.81 122 PRO A O 1
ATOM 999 N N . GLN A 1 123 ? -14.239 -1.570 -17.911 1.00 88.88 123 GLN A N 1
ATOM 1000 C CA . GLN A 1 123 ? -12.811 -1.904 -18.061 1.00 88.88 123 GLN A CA 1
ATOM 1001 C C . GLN A 1 123 ? -11.963 -1.902 -16.775 1.00 88.88 123 GLN A C 1
ATOM 1003 O O . GLN A 1 123 ? -10.791 -2.256 -16.840 1.00 88.88 123 GLN A O 1
ATOM 1008 N N . ILE A 1 124 ? -12.538 -1.590 -15.610 1.00 91.50 124 ILE A N 1
ATOM 1009 C CA . ILE A 1 124 ? -11.854 -1.672 -14.313 1.00 91.50 124 ILE A CA 1
ATOM 1010 C C . ILE A 1 124 ? -12.514 -2.778 -13.496 1.00 91.50 124 ILE A C 1
ATOM 1012 O O . ILE A 1 124 ? -13.726 -2.762 -13.291 1.00 91.50 124 ILE A O 1
ATOM 1016 N N . ARG A 1 125 ? -11.711 -3.731 -13.026 1.00 91.62 125 ARG A N 1
ATOM 1017 C CA . ARG A 1 125 ? -12.151 -4.880 -12.223 1.00 91.62 125 ARG A CA 1
ATOM 1018 C C . ARG A 1 125 ? -11.255 -5.060 -11.004 1.00 91.62 125 ARG A C 1
ATOM 1020 O O . ARG A 1 125 ? -10.233 -4.388 -10.880 1.00 91.62 125 ARG A O 1
ATOM 1027 N N . GLY A 1 126 ? -11.644 -5.962 -10.113 1.00 93.00 126 GLY A N 1
ATOM 1028 C CA . GLY A 1 126 ? -10.924 -6.225 -8.877 1.00 93.00 126 GLY A CA 1
ATOM 1029 C C . GLY A 1 126 ? -11.282 -5.270 -7.753 1.00 93.00 126 GLY A C 1
ATOM 1030 O O . GLY A 1 126 ? -12.242 -4.504 -7.835 1.00 93.00 126 GLY A O 1
ATOM 1031 N N . CYS A 1 127 ? -10.521 -5.384 -6.670 1.00 94.19 127 CYS A N 1
ATOM 1032 C CA . CYS A 1 127 ? -10.859 -4.769 -5.390 1.00 94.19 127 CYS A CA 1
ATOM 1033 C C . CYS A 1 127 ? -9.732 -3.902 -4.839 1.00 94.19 127 CYS A C 1
ATOM 1035 O O . CYS A 1 127 ? -9.982 -3.043 -4.001 1.00 94.19 127 CYS A O 1
ATOM 1037 N N . LEU A 1 128 ? -8.496 -4.132 -5.280 1.00 95.75 128 LEU A N 1
ATOM 1038 C CA . LEU A 1 128 ? -7.335 -3.364 -4.857 1.00 95.75 128 LEU A CA 1
ATOM 1039 C C . LEU A 1 128 ? -6.751 -2.648 -6.074 1.00 95.75 128 LEU A C 1
ATOM 1041 O O . LEU A 1 128 ? -6.534 -3.259 -7.123 1.00 95.75 128 LEU A O 1
ATOM 1045 N N . HIS A 1 129 ? -6.515 -1.348 -5.950 1.00 96.06 129 HIS A N 1
ATOM 1046 C CA . HIS A 1 129 ? -6.026 -0.515 -7.040 1.00 96.06 129 HIS A CA 1
ATOM 1047 C C . HIS A 1 129 ? -4.820 0.289 -6.586 1.00 96.06 129 HIS A C 1
ATOM 1049 O O . HIS A 1 129 ? -4.866 0.949 -5.547 1.00 96.06 129 HIS A O 1
ATOM 1055 N N . ALA A 1 130 ? -3.758 0.228 -7.376 1.00 96.62 130 ALA A N 1
ATOM 1056 C CA . ALA A 1 130 ? -2.486 0.871 -7.107 1.00 96.62 130 ALA A CA 1
ATOM 1057 C C . ALA A 1 130 ? -2.151 1.880 -8.202 1.00 96.62 130 ALA A C 1
ATOM 1059 O O . ALA A 1 130 ? -2.479 1.666 -9.373 1.00 96.62 130 ALA A O 1
ATOM 1060 N N . ILE A 1 131 ? -1.462 2.946 -7.812 1.00 96.44 131 ILE A N 1
ATOM 1061 C CA . ILE A 1 131 ? -0.860 3.903 -8.736 1.00 96.44 131 ILE A CA 1
ATOM 1062 C C . ILE A 1 131 ? 0.646 3.672 -8.716 1.00 96.44 131 ILE A C 1
ATOM 1064 O O . ILE A 1 131 ? 1.234 3.480 -7.652 1.00 96.44 131 ILE A O 1
ATOM 1068 N N . MET A 1 132 ? 1.252 3.674 -9.896 1.00 95.44 132 MET A N 1
ATOM 1069 C CA . MET A 1 132 ? 2.696 3.642 -10.062 1.00 95.44 132 MET A CA 1
ATOM 1070 C C . MET A 1 132 ? 3.104 4.761 -11.011 1.00 95.44 132 MET A C 1
ATOM 1072 O O . MET A 1 132 ? 2.504 4.901 -12.077 1.00 95.44 132 MET A O 1
ATOM 1076 N N . ASN A 1 133 ? 4.106 5.534 -10.623 1.00 93.44 133 ASN A N 1
ATOM 1077 C CA . ASN A 1 133 ? 4.750 6.518 -11.475 1.00 93.44 133 ASN A CA 1
ATOM 1078 C C . ASN A 1 133 ? 6.001 5.903 -12.107 1.00 93.44 133 ASN A C 1
ATOM 1080 O O . ASN A 1 133 ? 6.754 5.206 -11.441 1.00 93.44 133 ASN A O 1
ATOM 1084 N N . ASP A 1 134 ? 6.214 6.150 -13.386 1.00 90.06 134 ASP A N 1
ATOM 1085 C CA . ASP A 1 134 ? 7.439 5.850 -14.119 1.00 90.06 134 ASP A CA 1
ATOM 1086 C C . ASP A 1 134 ? 8.121 7.186 -14.406 1.00 90.06 134 ASP A C 1
ATOM 1088 O O . ASP A 1 134 ? 7.675 7.949 -15.273 1.00 90.06 134 ASP A O 1
ATOM 1092 N N . GLN A 1 135 ? 9.135 7.488 -13.586 1.00 82.25 135 GLN A N 1
ATOM 1093 C CA . GLN A 1 135 ? 9.876 8.741 -13.649 1.00 82.25 135 GLN A CA 1
ATOM 1094 C C . GLN A 1 135 ? 10.838 8.718 -14.831 1.00 82.25 135 GLN A C 1
ATOM 1096 O O . GLN A 1 135 ? 11.983 8.262 -14.745 1.00 82.25 135 GLN A O 1
ATOM 1101 N N . ASN A 1 136 ? 10.389 9.282 -15.939 1.00 76.19 136 ASN A N 1
ATOM 1102 C CA . ASN A 1 136 ? 11.057 9.123 -17.216 1.00 76.19 136 ASN A CA 1
ATOM 1103 C C . ASN A 1 136 ? 11.850 10.374 -17.593 1.00 76.19 136 ASN A C 1
ATOM 1105 O O . ASN A 1 136 ? 11.556 11.011 -18.591 1.00 76.19 136 ASN A O 1
ATOM 1109 N N . TRP A 1 137 ? 12.907 10.735 -16.860 1.00 63.19 137 TRP A N 1
ATOM 1110 C CA . TRP A 1 137 ? 13.762 11.871 -17.250 1.00 63.19 137 TRP A CA 1
ATOM 1111 C C . TRP A 1 137 ? 14.662 11.535 -18.462 1.00 63.19 137 TRP A C 1
ATOM 1113 O O . TRP A 1 137 ? 15.427 10.568 -18.387 1.00 63.19 137 TRP A O 1
ATOM 1123 N N . PRO A 1 138 ? 14.691 12.335 -19.556 1.00 64.88 138 PRO A N 1
ATOM 1124 C CA . PRO A 1 138 ? 14.163 13.702 -19.715 1.00 64.88 138 PRO A CA 1
ATOM 1125 C C . PRO A 1 138 ? 12.789 13.817 -20.411 1.00 64.88 138 PRO A C 1
ATOM 1127 O O . PRO A 1 138 ? 12.408 14.913 -20.818 1.00 64.88 138 PRO A O 1
ATOM 1130 N N . SER A 1 139 ? 12.100 12.707 -20.647 1.00 76.06 139 SER A N 1
ATOM 1131 C CA . SER A 1 139 ? 10.736 12.657 -21.189 1.00 76.06 139 SER A CA 1
ATOM 1132 C C . SER A 1 139 ? 9.654 12.908 -20.122 1.00 76.06 139 SER A C 1
ATOM 1134 O O . SER A 1 139 ? 9.953 13.254 -18.981 1.00 76.06 139 SER A O 1
ATOM 1136 N N . ASP A 1 140 ? 8.389 12.787 -20.526 1.00 80.56 140 ASP A N 1
ATOM 1137 C CA . ASP A 1 140 ? 7.243 12.917 -19.629 1.00 80.56 140 ASP A CA 1
ATOM 1138 C C . ASP A 1 140 ? 7.068 11.662 -18.761 1.00 80.56 140 ASP A C 1
ATOM 1140 O O . ASP A 1 140 ? 7.239 10.529 -19.225 1.00 80.56 140 ASP A O 1
ATOM 1144 N N . ASP A 1 141 ? 6.663 11.882 -17.513 1.00 85.12 141 ASP A N 1
ATOM 1145 C CA . ASP A 1 141 ? 6.307 10.824 -16.571 1.00 85.12 141 ASP A CA 1
ATOM 1146 C C . ASP A 1 141 ? 5.063 10.059 -17.041 1.00 85.12 141 ASP A C 1
ATOM 1148 O O . ASP A 1 141 ? 4.127 10.626 -17.618 1.00 85.12 141 ASP A O 1
ATOM 1152 N N . THR A 1 142 ? 5.026 8.756 -16.761 1.00 91.00 142 THR A N 1
ATOM 1153 C CA . THR A 1 142 ? 3.870 7.905 -17.073 1.00 91.00 142 THR A CA 1
ATOM 1154 C C . THR A 1 142 ? 3.258 7.343 -15.799 1.00 91.00 142 THR A C 1
ATOM 1156 O O . THR A 1 142 ? 3.935 6.729 -14.983 1.00 91.00 142 THR A O 1
ATOM 1159 N N . PHE A 1 143 ? 1.941 7.499 -15.651 1.00 92.75 143 PHE A N 1
ATOM 1160 C CA . PHE A 1 143 ? 1.195 6.893 -14.551 1.00 92.75 143 PHE A CA 1
ATOM 1161 C C . PHE A 1 143 ? 0.506 5.609 -14.998 1.00 92.75 143 PHE A C 1
ATOM 1163 O O . PHE A 1 143 ? -0.299 5.603 -15.932 1.00 92.75 143 PHE A O 1
ATOM 1170 N N . TYR A 1 144 ? 0.766 4.534 -14.265 1.00 94.12 144 TYR A N 1
ATOM 1171 C CA . TYR A 1 144 ? 0.089 3.257 -14.416 1.00 94.12 144 TYR A CA 1
ATOM 1172 C C . TYR A 1 144 ? -0.937 3.079 -13.303 1.00 94.12 144 TYR A C 1
ATOM 1174 O O . TYR A 1 144 ? -0.624 3.185 -12.117 1.00 94.12 144 TYR A O 1
ATOM 1182 N N . PHE A 1 145 ? -2.160 2.729 -13.695 1.00 94.81 145 PHE A N 1
ATOM 1183 C CA . PHE A 1 145 ? -3.213 2.298 -12.782 1.00 94.81 145 PHE A CA 1
ATOM 1184 C C . PHE A 1 145 ? -3.283 0.774 -12.829 1.00 94.81 145 PHE A C 1
ATOM 1186 O O . PHE A 1 145 ? -3.673 0.191 -13.840 1.00 94.81 145 PHE A O 1
ATOM 1193 N N . LYS A 1 146 ? -2.848 0.121 -11.750 1.00 95.12 146 LYS A N 1
ATOM 1194 C CA . LYS A 1 146 ? -2.798 -1.342 -11.648 1.00 95.12 146 LYS A CA 1
ATOM 1195 C C . LYS A 1 146 ? -3.979 -1.833 -10.821 1.00 95.12 146 LYS A C 1
ATOM 1197 O O . LYS A 1 146 ? -4.251 -1.295 -9.748 1.00 95.12 146 LYS A O 1
ATOM 1202 N N . HIS A 1 147 ? -4.676 -2.857 -11.304 1.00 94.62 147 HIS A N 1
ATOM 1203 C CA . HIS A 1 147 ? -5.882 -3.387 -10.669 1.00 94.62 147 HIS A CA 1
ATOM 1204 C C . HIS A 1 147 ? -5.698 -4.864 -10.319 1.00 94.62 147 HIS A C 1
ATOM 1206 O O . HIS A 1 147 ? -5.283 -5.651 -11.167 1.00 94.62 147 HIS A O 1
ATOM 1212 N N . TYR A 1 148 ? -6.020 -5.230 -9.079 1.00 93.69 148 TYR A N 1
ATOM 1213 C CA . TYR A 1 148 ? -5.842 -6.575 -8.544 1.00 93.69 148 TYR A CA 1
ATOM 1214 C C . TYR A 1 148 ? -7.181 -7.156 -8.103 1.00 93.69 148 TYR A C 1
ATOM 1216 O O . TYR A 1 148 ? -7.946 -6.534 -7.354 1.00 93.69 148 TYR A O 1
ATOM 1224 N N . GLU A 1 149 ? -7.447 -8.371 -8.565 1.00 90.56 149 GLU A N 1
ATOM 1225 C CA . GLU A 1 149 ? -8.576 -9.181 -8.129 1.00 90.56 149 GLU A CA 1
ATOM 1226 C C . GLU A 1 149 ? -8.173 -10.004 -6.903 1.00 90.56 149 GLU A C 1
ATOM 1228 O O . GLU A 1 149 ? -7.014 -10.391 -6.736 1.00 90.56 149 GLU A O 1
ATOM 1233 N N . LYS A 1 150 ? -9.137 -10.252 -6.018 1.00 82.56 150 LYS A N 1
ATOM 1234 C CA . LYS A 1 150 ? -8.949 -11.203 -4.931 1.00 82.56 150 LYS A CA 1
ATOM 1235 C C . LYS A 1 150 ? -9.094 -12.605 -5.513 1.00 82.56 150 LYS A C 1
ATOM 1237 O O . LYS A 1 150 ? -10.113 -12.905 -6.128 1.00 82.56 150 LYS A O 1
ATOM 1242 N N . ASP A 1 151 ? -8.099 -13.451 -5.289 1.00 74.56 151 ASP A N 1
ATOM 1243 C CA . ASP A 1 151 ? -8.236 -14.874 -5.568 1.00 74.56 151 ASP A CA 1
ATOM 1244 C C . ASP A 1 151 ? -9.101 -15.517 -4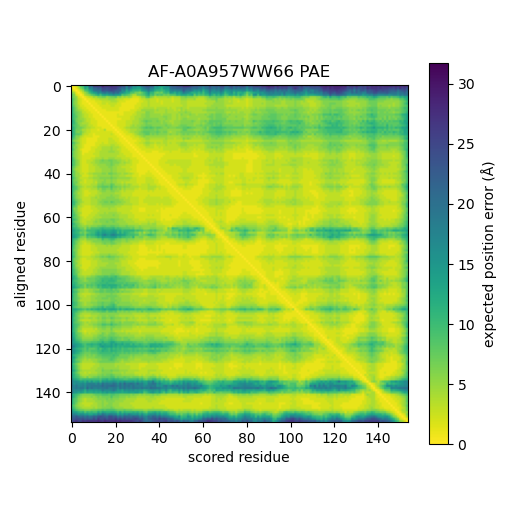.470 1.00 74.56 151 ASP A C 1
ATOM 1246 O O . ASP A 1 151 ? -8.736 -15.497 -3.294 1.00 74.56 151 ASP A O 1
ATOM 1250 N N . GLU A 1 152 ? -10.277 -16.022 -4.844 1.00 66.00 152 GLU A N 1
ATOM 1251 C CA . GLU A 1 152 ? -11.197 -16.739 -3.946 1.00 66.00 152 GLU A CA 1
ATOM 1252 C C . GLU A 1 152 ? -11.002 -18.266 -3.991 1.00 66.00 152 GLU A C 1
ATOM 1254 O O . GLU A 1 152 ? -11.796 -19.003 -3.413 1.00 66.00 152 GLU A O 1
ATOM 1259 N N . SER A 1 153 ? -9.973 -18.766 -4.688 1.00 54.88 153 SER A N 1
ATOM 1260 C CA . SER A 1 153 ? -9.705 -20.206 -4.826 1.00 54.88 153 SER A CA 1
ATOM 1261 C C . SER A 1 153 ? -8.919 -20.839 -3.661 1.00 54.88 153 SER A C 1
ATOM 1263 O O . SER A 1 153 ? -8.493 -21.994 -3.761 1.00 54.88 153 SER A O 1
ATOM 1265 N N . LEU A 1 154 ? -8.780 -20.120 -2.541 1.00 42.31 154 LEU A N 1
ATOM 1266 C CA . LEU A 1 154 ? -8.182 -20.558 -1.270 1.00 42.31 154 LEU A CA 1
ATOM 1267 C C . LEU A 1 154 ? -9.151 -20.328 -0.105 1.00 42.31 154 LEU A C 1
ATOM 1269 O O . LEU A 1 154 ? -9.104 -21.142 0.846 1.00 42.31 154 LEU A O 1
#

Sequence (154 aa):
MTDEGRLRAYRPDFIKLFQGEVGFSLVTSYVLKDIRGNRLDFPHPQGGCFTPDGQVFFAMNGYYKDTDRDACGIHVFDTNFRRMAHSTNGYGTFNYEFHPGWSAYEEPEGLTYWDRNDGRSPQIRGCLHAIMNDQNWPSDDTFYFKHYEKDESL

Foldseek 3Di:
DDPFQKDWDWDWDVVLVVVVHTDIDTPDIAGAAEQVRHGQGAPAWQEWDADPVRQKIKTFGDWLADPPQVSGGIFIAGPNNYTPDGAHAPDDQRHPHDHRDPPFSKGWHYKDFQADCVVPDPPAHAGIWTWMWGPHPP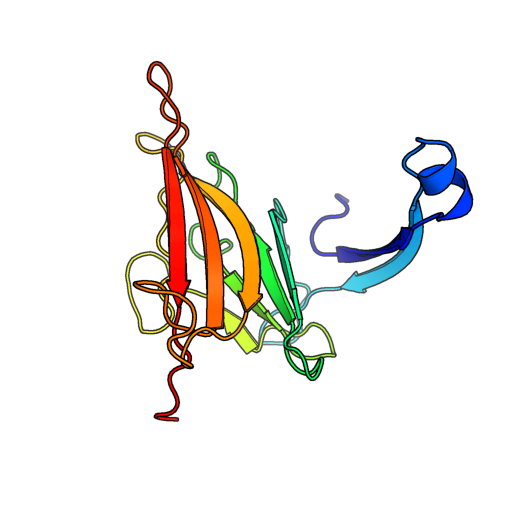DDIDIDIDHHHDDPVD

Secondary structure (DSSP,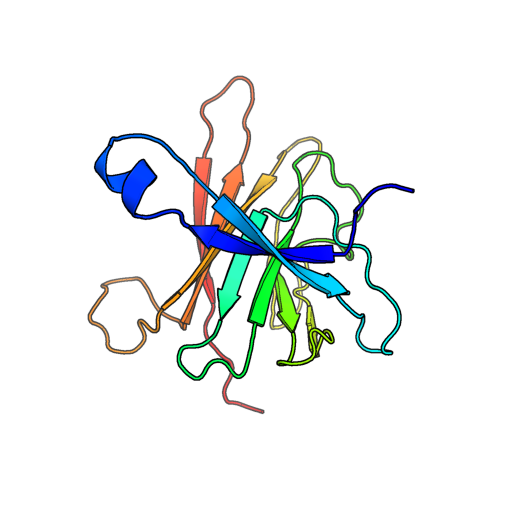 8-state):
---TTEEEEEEE-HHHHHTT---EEEEEEEE-B-TTSSBPP--SEEEEEE-TTSS-EEEEE--TT---TTTSEEEEE-TTSBEEEE-BSSSSSSB-----STTT-EEEEEEEE---TTSSSTT--SSEEEEEEE--TTS--EEEEEEE------

Radius of gyration: 16.82 Å; Cα contacts (8 Å, |Δi|>4): 337; chains: 1; bounding box: 38×48×39 Å

Solvent-accessible surface area (backbone atoms only — not comparable to full-atom values): 8692 Å² total; per-residue (Å²): 133,79,82,64,20,50,53,72,45,66,42,74,36,64,71,40,44,78,71,77,37,94,41,73,42,83,73,49,73,44,66,33,20,34,77,86,64,47,83,30,78,48,63,54,74,36,36,50,33,52,42,97,86,57,60,38,35,40,36,31,22,36,42,34,77,48,81,60,63,88,77,30,35,44,36,33,21,39,80,81,35,34,31,75,48,67,30,34,63,79,43,80,91,53,50,49,61,75,46,39,28,93,94,45,25,22,24,51,61,29,46,44,62,55,81,26,78,83,61,86,40,84,98,46,53,26,31,40,39,36,36,32,39,28,55,36,84,94,60,77,68,46,80,45,82,47,66,38,65,81,82,81,92,120

Nearest PDB structures (foldseek):
  7qp6-assembly1_1  TM=3.345E-01  e=5.951E-01  Homo sapiens
  3nvq-assembly1_F  TM=4.033E-01  e=1.960E+00  Homo sapiens
  7m4z-assembly1_v  TM=5.302E-01  e=4.419E+00  Acinetobacter baumannii AB0057
  2rce-assembly1_A  TM=2.084E-01  e=5.198E+00  Escherichia coli

pLDDT: mean 89.62, std 10.38, range [39.75, 97.25]

Mean predicted aligned error: 5.34 Å